Protein AF-A0A830HUG1-F1 (afdb_monomer)

Foldseek 3Di:
DDDDDDDDDDDPPDDDPPPPPPPPPPPPVPPPPVDPQDPDPVNVVVVVVVVVVVVVPPPPPPDDPPPDDDDPDDPPPDQDPDDPGVVNVVVVVVCVVVVVVVQVVVCVVVVDHPCVVVVHDDDPDPPPPD

Sequence (130 aa):
MPSVVAAPRGLPASSSLRAVSVARSSSRRHTRTRASADDGFMGKISKDTEKYKSATASNVTTGAPPGATVPPSQPAFRTARFGFVENAEVWNTRLGIIGFFSLLIVEGIANKPLLTLMGIEVGNGIDIGF

Secondary structure (DSSP, 8-state):
---------------------------------------SHHHHHHHHHHHHHHHHHS----PPPTTPPPPSS-------SSSS-HHHHHHHHHHHHHHHHHHHHHHHHHTS-HHHHTT-----------

Solvent-accessible surface area (backbone atoms only — not comparable to full-atom values): 9012 Å² total; per-residue (Å²): 136,87,85,84,85,83,84,84,88,75,82,81,86,72,89,76,84,75,77,78,74,77,73,79,73,77,74,73,76,71,79,76,70,88,64,75,88,52,91,45,74,69,47,49,53,52,54,50,51,53,53,52,54,55,56,71,66,56,73,79,71,73,71,70,59,96,88,60,84,73,73,96,59,79,80,83,79,73,76,60,91,72,77,88,24,75,70,51,49,54,50,52,52,54,51,50,55,53,48,53,54,50,50,53,53,52,28,66,74,65,75,44,62,64,51,54,76,71,72,42,86,78,83,85,71,77,88,74,90,122

pLDDT: mean 71.43, std 16.74, range [42.0, 97.5]

Organism: NCBI:txid41880

Structure (mmCIF, N/CA/C/O backbone):
data_AF-A0A830HUG1-F1
#
_entry.id   AF-A0A830HUG1-F1
#
loop_
_atom_site.group_PDB
_atom_site.id
_atom_site.type_symbol
_atom_site.label_atom_id
_atom_site.label_alt_id
_atom_site.label_comp_id
_atom_site.label_asym_id
_atom_site.label_entity_id
_atom_site.label_seq_id
_atom_site.pdbx_PDB_ins_code
_atom_site.Cartn_x
_atom_site.Cartn_y
_atom_site.Cartn_z
_atom_site.occupancy
_atom_site.B_iso_or_equiv
_atom_site.auth_seq_id
_atom_site.auth_comp_id
_atom_site.auth_asym_id
_atom_site.auth_atom_id
_atom_site.pdbx_PDB_model_num
ATOM 1 N N . MET A 1 1 ? 39.528 -5.592 -85.199 1.00 51.28 1 MET A N 1
ATOM 2 C CA . MET A 1 1 ? 39.906 -6.003 -83.831 1.00 51.28 1 MET A CA 1
ATOM 3 C C . MET A 1 1 ? 38.871 -5.441 -82.856 1.00 51.28 1 MET A C 1
ATOM 5 O O . MET A 1 1 ? 38.892 -4.234 -82.657 1.00 51.28 1 MET A O 1
ATOM 9 N N . PRO A 1 2 ? 37.917 -6.225 -82.321 1.00 50.25 2 PRO A N 1
ATOM 10 C CA . PRO A 1 2 ? 3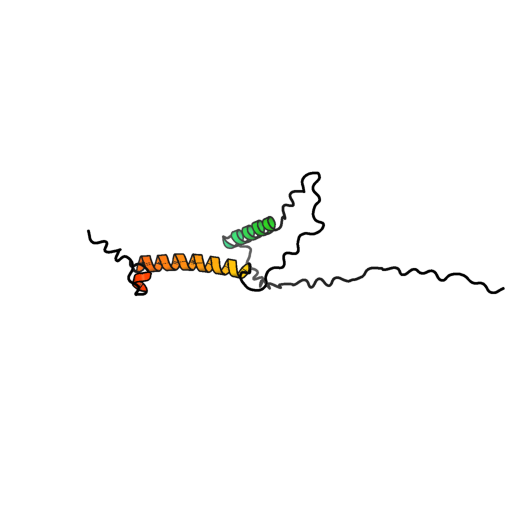7.014 -5.737 -81.277 1.00 50.25 2 PRO A CA 1
ATOM 11 C C . PRO A 1 2 ? 37.676 -5.863 -79.895 1.00 50.25 2 PRO A C 1
ATOM 13 O O . PRO A 1 2 ? 38.053 -6.954 -79.474 1.00 50.25 2 PRO A O 1
ATOM 16 N N . SER A 1 3 ? 37.840 -4.738 -79.197 1.00 53.16 3 SER A N 1
ATOM 17 C CA . SER A 1 3 ? 38.368 -4.676 -77.832 1.00 53.16 3 SER A CA 1
ATOM 18 C C . SER A 1 3 ? 37.279 -5.019 -76.812 1.00 53.16 3 SER A C 1
ATOM 20 O O . SER A 1 3 ? 36.332 -4.258 -76.616 1.00 53.16 3 SER A O 1
ATOM 22 N N . VAL A 1 4 ? 37.438 -6.154 -76.140 1.00 55.66 4 VAL A N 1
ATOM 23 C CA . VAL A 1 4 ? 36.833 -6.438 -74.831 1.00 55.66 4 VAL A CA 1
ATOM 24 C C . VAL A 1 4 ? 37.762 -5.842 -73.767 1.00 55.66 4 VAL A C 1
ATOM 26 O O . VAL A 1 4 ? 38.971 -5.904 -73.964 1.00 55.66 4 VAL A O 1
ATOM 29 N N . VAL A 1 5 ? 37.225 -5.290 -72.667 1.00 53.41 5 VAL A N 1
ATOM 30 C CA . VAL A 1 5 ? 37.662 -5.541 -71.267 1.00 53.41 5 VAL A CA 1
ATOM 31 C C . VAL A 1 5 ? 37.151 -4.457 -70.291 1.00 53.41 5 VAL A C 1
ATOM 33 O O . VAL A 1 5 ? 37.488 -3.284 -70.383 1.00 53.41 5 VAL A O 1
ATOM 36 N N . ALA A 1 6 ? 36.368 -4.953 -69.323 1.00 49.59 6 ALA A N 1
ATOM 37 C CA . ALA A 1 6 ? 36.169 -4.527 -67.930 1.00 49.59 6 ALA A CA 1
ATOM 38 C C . ALA A 1 6 ? 35.531 -3.162 -67.587 1.00 49.59 6 ALA A C 1
ATOM 40 O O . ALA A 1 6 ? 36.186 -2.129 -67.500 1.00 49.59 6 ALA A O 1
ATOM 41 N N . ALA A 1 7 ? 34.260 -3.225 -67.173 1.00 56.34 7 ALA A N 1
ATOM 42 C CA . ALA A 1 7 ? 33.659 -2.259 -66.255 1.00 56.34 7 ALA A CA 1
ATOM 43 C C . ALA A 1 7 ? 34.168 -2.509 -64.817 1.00 56.34 7 ALA A C 1
ATOM 45 O O . ALA A 1 7 ? 34.052 -3.642 -64.332 1.00 56.34 7 ALA A O 1
ATOM 46 N N . PRO A 1 8 ? 34.695 -1.503 -64.096 1.00 55.34 8 PRO A N 1
ATOM 47 C CA . PRO A 1 8 ? 35.024 -1.666 -62.689 1.00 55.34 8 PRO A CA 1
ATOM 48 C C . PRO A 1 8 ? 33.749 -1.673 -61.836 1.00 55.34 8 PRO A C 1
ATOM 50 O O . PRO A 1 8 ? 33.009 -0.695 -61.746 1.00 55.34 8 PRO A O 1
ATOM 53 N N . ARG A 1 9 ? 33.515 -2.813 -61.179 1.00 54.47 9 ARG A N 1
ATOM 54 C CA . ARG A 1 9 ? 32.618 -2.943 -60.030 1.00 54.47 9 ARG A CA 1
ATOM 55 C C . ARG A 1 9 ? 33.226 -2.180 -58.855 1.00 54.47 9 ARG A C 1
ATOM 57 O O . ARG A 1 9 ? 34.274 -2.567 -58.353 1.00 54.47 9 ARG A O 1
ATOM 64 N N . GLY A 1 10 ? 32.549 -1.135 -58.400 1.00 42.91 10 GLY A N 1
ATOM 65 C CA . GLY A 1 10 ? 32.930 -0.399 -57.200 1.00 42.91 10 GLY A CA 1
ATOM 66 C C . GLY A 1 10 ? 31.760 0.430 -56.698 1.00 42.91 10 GLY A C 1
ATOM 67 O O . GLY A 1 10 ? 31.624 1.589 -57.061 1.00 42.91 10 GLY A O 1
ATOM 68 N N . LEU A 1 11 ? 30.896 -0.186 -55.893 1.00 56.44 11 LEU A N 1
ATOM 69 C CA . LEU A 1 11 ? 29.943 0.520 -55.040 1.00 56.44 11 LEU A CA 1
ATOM 70 C C . LEU A 1 11 ? 30.717 1.043 -53.821 1.00 56.44 11 LEU A C 1
ATOM 72 O O . LEU A 1 11 ? 31.138 0.220 -53.005 1.00 56.44 11 LEU A O 1
ATOM 76 N N . PRO A 1 12 ? 30.906 2.360 -53.627 1.00 52.88 12 PRO A N 1
ATOM 77 C CA . PRO A 1 12 ? 31.220 2.862 -52.303 1.00 52.88 12 PRO A CA 1
ATOM 78 C C . PRO A 1 12 ? 29.936 2.827 -51.469 1.00 52.88 12 PRO A C 1
ATOM 80 O O . PRO A 1 12 ? 29.035 3.649 -51.624 1.00 52.88 12 PRO A O 1
ATOM 83 N N . ALA A 1 13 ? 29.855 1.845 -50.575 1.00 55.69 13 ALA A N 1
ATOM 84 C CA . ALA A 1 13 ? 28.956 1.893 -49.435 1.00 55.69 13 ALA A CA 1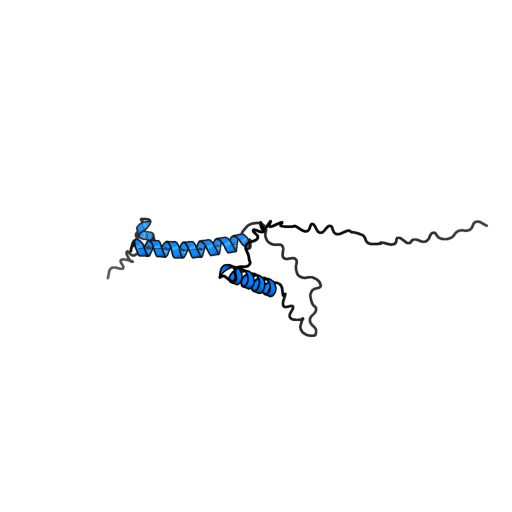
ATOM 85 C C . ALA A 1 13 ? 29.407 3.040 -48.513 1.00 55.69 13 ALA A C 1
ATOM 87 O O . ALA A 1 13 ? 30.242 2.846 -47.634 1.00 55.69 13 ALA A O 1
ATOM 88 N N . SER A 1 14 ? 28.881 4.247 -48.726 1.00 53.03 14 SER A N 1
ATOM 89 C CA . SER A 1 14 ? 29.076 5.389 -47.832 1.00 53.03 14 SER A CA 1
ATOM 90 C C . SER A 1 14 ? 27.763 5.755 -47.137 1.00 53.03 14 SER A C 1
ATOM 92 O O . SER A 1 14 ? 26.915 6.495 -47.622 1.00 53.03 14 SER A O 1
ATOM 94 N N . SER A 1 15 ? 27.599 5.154 -45.960 1.00 56.38 15 SER A N 1
ATOM 95 C CA . SER A 1 15 ? 27.250 5.847 -44.716 1.00 56.38 15 SER A CA 1
ATOM 96 C C . SER A 1 15 ? 26.495 7.182 -44.833 1.00 56.38 15 SER A C 1
ATOM 98 O O . SER A 1 15 ? 27.105 8.244 -44.938 1.00 56.38 15 SER A O 1
ATOM 100 N N . SER A 1 16 ? 25.175 7.138 -44.652 1.00 58.59 16 SER A N 1
ATOM 101 C CA . SER A 1 16 ? 24.425 8.212 -43.985 1.00 58.59 16 SER A CA 1
ATOM 102 C C . SER A 1 16 ? 23.055 7.696 -43.537 1.00 58.59 16 SER A C 1
ATOM 104 O O . SER A 1 16 ? 22.001 8.183 -43.942 1.00 58.59 16 SER A O 1
ATOM 106 N N . LEU A 1 17 ? 23.042 6.674 -42.675 1.00 50.12 17 LEU A N 1
ATOM 107 C CA . LEU A 1 17 ? 21.882 6.482 -41.808 1.00 50.12 17 LEU A CA 1
ATOM 108 C C . LEU A 1 17 ? 21.966 7.567 -40.741 1.00 50.12 17 LEU A C 1
ATOM 110 O O . LEU A 1 17 ? 22.580 7.406 -39.689 1.00 50.12 17 LEU A O 1
ATOM 114 N N . ARG A 1 18 ? 21.391 8.721 -41.076 1.00 47.12 18 ARG A N 1
ATOM 115 C CA . ARG A 1 18 ? 21.113 9.816 -40.158 1.00 47.12 18 ARG A CA 1
ATOM 116 C C . ARG A 1 18 ? 20.220 9.251 -39.057 1.00 47.12 18 ARG A C 1
ATOM 118 O O . ARG A 1 18 ? 19.008 9.153 -39.219 1.00 47.12 18 ARG A O 1
ATOM 125 N N . ALA A 1 19 ? 20.836 8.820 -37.960 1.00 45.91 19 ALA A N 1
ATOM 126 C CA . ALA A 1 19 ? 20.130 8.453 -36.750 1.00 45.91 19 ALA A CA 1
ATOM 127 C C . ALA A 1 19 ? 19.398 9.707 -36.265 1.00 45.91 19 ALA A C 1
ATOM 129 O O . ALA A 1 19 ? 19.995 10.623 -35.702 1.00 45.91 19 ALA A O 1
ATOM 130 N N . VAL A 1 20 ? 18.101 9.776 -36.555 1.00 50.34 20 VAL A N 1
ATOM 131 C CA . VAL A 1 20 ? 17.199 10.748 -35.950 1.00 50.34 20 VAL A CA 1
ATOM 132 C C . VAL A 1 20 ? 17.077 10.331 -34.491 1.00 50.34 20 VAL A C 1
ATOM 134 O O . VAL A 1 20 ? 16.223 9.527 -34.119 1.00 50.34 20 VAL A O 1
ATOM 137 N N . SER A 1 21 ? 17.978 10.839 -33.653 1.00 53.84 21 SER A N 1
ATOM 138 C CA . SER A 1 21 ? 17.734 10.886 -32.226 1.00 53.84 21 SER A CA 1
ATOM 139 C C . SER A 1 21 ? 16.538 11.810 -32.041 1.00 53.84 21 SER A C 1
ATOM 141 O O . SER A 1 21 ? 16.635 13.035 -32.076 1.00 53.84 21 SER A O 1
ATOM 143 N N . VAL A 1 22 ? 15.358 11.210 -31.883 1.00 53.84 22 VAL A N 1
ATOM 144 C CA . VAL A 1 22 ? 14.229 11.893 -31.265 1.00 53.84 22 VAL A CA 1
ATOM 145 C C . VAL A 1 22 ? 14.673 12.144 -29.831 1.00 53.84 22 VAL A C 1
ATOM 147 O O . VAL A 1 22 ? 14.457 11.328 -28.936 1.00 53.84 22 VAL A O 1
ATOM 150 N N . ALA A 1 23 ? 15.388 13.253 -29.633 1.00 50.06 23 ALA A N 1
ATOM 151 C CA . ALA A 1 23 ? 15.606 13.834 -28.333 1.00 50.06 23 ALA A CA 1
ATOM 152 C C . ALA A 1 23 ? 14.207 14.055 -27.776 1.00 50.06 23 ALA A C 1
ATOM 154 O O . ALA A 1 23 ? 13.482 14.963 -28.188 1.00 50.06 23 ALA A O 1
ATOM 155 N N . ARG A 1 24 ? 13.790 13.144 -26.896 1.00 48.97 24 ARG A N 1
ATOM 156 C CA . ARG A 1 24 ? 12.582 13.278 -26.104 1.00 48.97 24 ARG A CA 1
ATOM 157 C C . ARG A 1 24 ? 12.871 14.438 -25.163 1.00 48.97 24 ARG A C 1
ATOM 159 O O . ARG A 1 24 ? 13.320 14.259 -24.038 1.00 48.97 24 ARG A O 1
ATOM 166 N N . SER A 1 25 ? 12.698 15.644 -25.693 1.00 48.31 25 SER A N 1
ATOM 167 C CA . SER A 1 25 ? 12.668 16.876 -24.941 1.00 48.31 25 SER A CA 1
ATOM 168 C C . SER A 1 25 ? 11.437 16.759 -24.063 1.00 48.31 25 SER A C 1
ATOM 170 O O . SER A 1 25 ? 10.330 17.147 -24.437 1.00 48.31 25 SER A O 1
ATOM 172 N N . SER A 1 26 ? 11.607 16.142 -22.893 1.00 53.16 26 SER A N 1
ATOM 173 C CA . SER A 1 26 ? 10.748 16.431 -21.764 1.00 53.16 26 SER A CA 1
ATOM 174 C C . SER A 1 26 ? 11.036 17.886 -21.433 1.00 53.16 26 SER A C 1
ATOM 176 O O . SER A 1 26 ? 11.882 18.202 -20.594 1.00 53.16 26 SER A O 1
ATOM 178 N N . SER A 1 27 ? 10.373 18.770 -22.175 1.00 50.03 27 SER A N 1
ATOM 179 C CA . SER A 1 27 ? 10.229 20.175 -21.861 1.00 50.03 27 SER A CA 1
ATOM 180 C C . SER A 1 27 ? 9.460 20.225 -20.549 1.00 50.03 27 SER A C 1
ATOM 182 O O . SER A 1 27 ? 8.251 20.435 -20.492 1.00 50.03 27 SER A O 1
ATOM 184 N N . ARG A 1 28 ? 10.171 19.938 -19.456 1.00 52.81 28 ARG A N 1
ATOM 185 C CA . ARG A 1 28 ? 9.753 20.296 -18.119 1.00 52.81 28 ARG A CA 1
ATOM 186 C C . ARG A 1 28 ? 9.956 21.795 -18.100 1.00 52.81 28 ARG A C 1
ATOM 188 O O . ARG A 1 28 ? 11.032 22.293 -17.780 1.00 52.81 28 ARG A O 1
ATOM 195 N N . ARG A 1 29 ? 8.936 22.493 -18.597 1.00 42.00 29 ARG A N 1
ATOM 196 C CA . ARG A 1 29 ? 8.823 23.940 -18.567 1.00 42.00 29 ARG A CA 1
ATOM 197 C C . ARG A 1 29 ? 8.809 24.325 -17.095 1.00 42.00 29 ARG A C 1
ATOM 199 O O . ARG A 1 29 ? 7.756 24.454 -16.487 1.00 42.00 29 ARG A O 1
ATOM 206 N N . HIS A 1 30 ? 9.995 24.449 -16.510 1.00 44.09 30 HIS A N 1
ATOM 207 C CA . HIS A 1 30 ? 10.176 25.227 -15.308 1.00 44.09 30 HIS A CA 1
ATOM 208 C C . HIS A 1 30 ? 9.776 26.633 -15.721 1.00 44.09 30 HIS A C 1
ATOM 210 O O . HIS A 1 30 ? 10.493 27.310 -16.463 1.00 44.09 30 HIS A O 1
ATOM 216 N N . THR A 1 31 ? 8.587 27.049 -15.303 1.00 50.00 31 THR A N 1
ATOM 217 C CA . THR A 1 31 ? 8.278 28.462 -15.187 1.00 50.00 31 THR A CA 1
ATOM 218 C C . THR A 1 31 ? 9.365 29.028 -14.286 1.00 50.00 31 THR A C 1
ATOM 220 O O . THR A 1 31 ? 9.346 28.841 -13.073 1.00 50.00 31 THR A O 1
ATOM 223 N N . ARG A 1 32 ? 10.387 29.624 -14.908 1.00 46.34 32 ARG A N 1
ATOM 224 C CA . ARG A 1 32 ? 11.377 30.461 -14.243 1.00 46.34 32 ARG A CA 1
ATOM 225 C C . ARG A 1 32 ? 10.617 31.669 -13.720 1.00 46.34 32 ARG A C 1
ATOM 227 O O . ARG A 1 32 ? 10.601 32.723 -14.347 1.00 46.34 32 ARG A O 1
ATOM 234 N N . THR A 1 33 ? 9.964 31.516 -12.577 1.00 45.00 33 THR A N 1
ATOM 235 C CA . THR A 1 33 ? 9.812 32.647 -11.681 1.00 45.00 33 THR A CA 1
ATOM 236 C C . THR A 1 33 ? 11.239 33.045 -11.336 1.00 45.00 33 THR A C 1
ATOM 238 O O . THR A 1 33 ? 12.000 32.240 -10.799 1.00 45.00 33 THR A O 1
ATOM 241 N N . ARG A 1 34 ? 11.643 34.247 -11.750 1.00 44.50 34 ARG A N 1
ATOM 242 C CA . ARG A 1 34 ? 12.858 34.904 -11.266 1.00 44.50 34 ARG A CA 1
ATOM 243 C C . ARG A 1 34 ? 12.660 35.188 -9.774 1.00 44.50 34 ARG A C 1
ATOM 245 O O . ARG A 1 34 ? 12.404 36.317 -9.388 1.00 44.50 34 ARG A O 1
ATOM 252 N N . ALA A 1 35 ? 12.676 34.146 -8.958 1.00 45.78 35 ALA A N 1
ATOM 253 C CA . ALA A 1 35 ? 12.874 34.272 -7.535 1.00 45.78 35 ALA A CA 1
ATOM 254 C C . ALA A 1 35 ? 14.386 34.214 -7.363 1.00 45.78 35 ALA A C 1
ATOM 256 O O . ALA A 1 35 ? 15.025 33.251 -7.794 1.00 45.78 35 ALA A O 1
ATOM 257 N N . SER A 1 36 ? 14.952 35.312 -6.871 1.00 49.09 36 SER A N 1
ATOM 258 C CA . SER A 1 36 ? 16.320 35.386 -6.376 1.00 49.09 36 SER A CA 1
ATOM 259 C C . SER A 1 36 ? 16.677 34.078 -5.687 1.00 49.09 36 SER A C 1
ATOM 261 O O . SER A 1 36 ? 15.858 33.578 -4.924 1.00 49.09 36 SER A O 1
ATOM 263 N N . ALA A 1 37 ? 17.849 33.522 -5.998 1.00 56.59 37 ALA A N 1
ATOM 264 C CA . ALA A 1 37 ? 18.377 32.354 -5.312 1.00 56.59 37 ALA A CA 1
ATOM 265 C C . ALA A 1 37 ? 18.434 32.673 -3.815 1.00 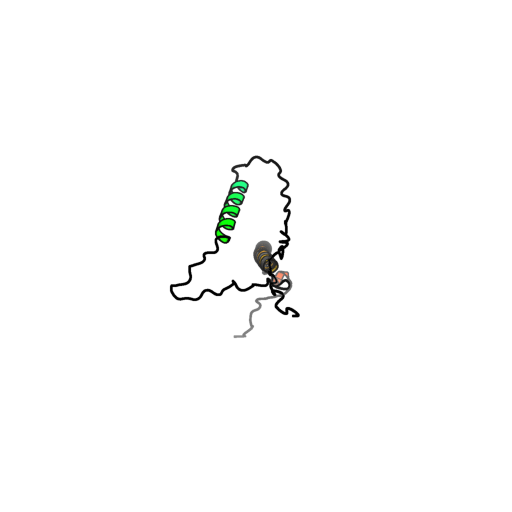56.59 37 ALA A C 1
ATOM 267 O O . ALA A 1 37 ? 19.3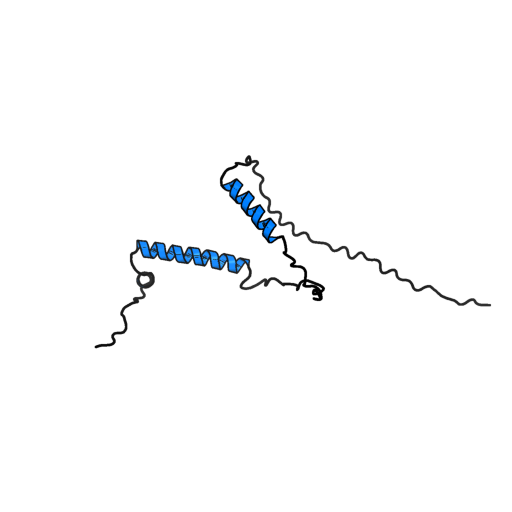73 33.308 -3.344 1.00 56.59 37 ALA A O 1
ATOM 268 N N . ASP A 1 38 ? 17.384 32.319 -3.086 1.00 55.62 38 ASP A N 1
ATOM 269 C CA . ASP A 1 38 ? 17.375 32.393 -1.650 1.00 55.62 38 ASP A CA 1
ATOM 270 C C . ASP A 1 38 ? 18.298 31.273 -1.175 1.00 55.62 38 ASP A C 1
ATOM 272 O O . ASP A 1 38 ? 18.091 30.092 -1.461 1.00 55.62 38 ASP A O 1
ATOM 276 N N . ASP A 1 39 ? 19.344 31.632 -0.435 1.00 64.19 39 ASP A N 1
ATOM 277 C CA . ASP A 1 39 ? 20.232 30.685 0.253 1.00 64.19 39 ASP A CA 1
ATOM 278 C C . ASP A 1 39 ? 19.517 29.937 1.408 1.00 64.19 39 ASP A C 1
ATOM 280 O O . ASP A 1 39 ? 20.136 29.434 2.351 1.00 64.19 39 ASP A O 1
ATOM 284 N N . GLY A 1 40 ? 18.186 29.857 1.338 1.00 72.38 40 GLY A N 1
ATOM 285 C CA . GLY A 1 40 ? 17.307 29.164 2.257 1.00 72.38 40 GLY A CA 1
ATOM 286 C C . GLY A 1 40 ? 17.337 27.645 2.091 1.00 72.38 40 GLY A C 1
ATOM 287 O O . GLY A 1 40 ? 18.031 27.062 1.253 1.00 72.38 40 GLY A O 1
ATOM 288 N N . PHE A 1 41 ? 16.551 26.976 2.933 1.00 74.75 41 PHE A N 1
ATOM 289 C CA . PHE A 1 41 ? 16.467 25.515 3.011 1.00 74.75 41 PHE A CA 1
ATOM 290 C C . PHE A 1 41 ? 16.127 24.859 1.658 1.00 74.75 41 PHE A C 1
ATOM 292 O O . PHE A 1 41 ? 16.741 23.858 1.293 1.00 74.75 41 PHE A O 1
ATOM 299 N N . MET A 1 42 ? 15.232 25.466 0.868 1.00 71.38 42 MET A N 1
ATOM 300 C CA . MET A 1 42 ? 14.862 24.970 -0.468 1.00 71.38 42 MET A CA 1
ATOM 301 C C . MET A 1 42 ? 16.009 25.066 -1.487 1.00 71.38 42 MET A C 1
ATOM 303 O O . MET A 1 42 ? 16.196 24.154 -2.300 1.00 71.38 42 MET A O 1
ATOM 307 N N . GLY A 1 43 ? 16.823 26.124 -1.414 1.00 79.62 43 GLY A N 1
ATOM 308 C CA . GLY A 1 43 ? 18.029 26.270 -2.229 1.00 79.62 43 GLY A CA 1
ATOM 309 C C . GLY A 1 43 ? 19.085 25.209 -1.905 1.00 79.62 43 GLY A C 1
ATOM 310 O O . GLY A 1 43 ? 19.720 24.673 -2.815 1.00 79.62 43 GLY A O 1
ATOM 311 N N . LYS A 1 44 ? 19.230 24.842 -0.623 1.00 79.56 44 LYS A N 1
ATOM 312 C CA . LYS A 1 44 ? 20.138 23.770 -0.171 1.00 79.56 44 LYS A CA 1
ATOM 313 C C . LYS A 1 44 ? 19.687 22.397 -0.667 1.00 79.56 44 LYS A C 1
ATOM 315 O O . LYS A 1 44 ? 20.478 21.717 -1.308 1.00 79.56 44 LYS A O 1
ATOM 320 N N . ILE A 1 45 ? 18.403 22.059 -0.504 1.00 81.69 45 ILE A N 1
ATOM 321 C CA . ILE A 1 45 ? 17.834 20.797 -1.013 1.00 81.69 45 ILE A CA 1
ATOM 322 C C . ILE A 1 45 ? 18.056 20.669 -2.518 1.00 81.69 45 ILE A C 1
ATOM 324 O O . ILE A 1 45 ? 18.460 19.615 -2.996 1.00 81.69 45 ILE A O 1
ATOM 328 N N . SER A 1 46 ? 17.836 21.747 -3.271 1.00 80.69 46 SER A N 1
ATOM 329 C CA . SER A 1 46 ? 18.032 21.734 -4.722 1.00 80.69 46 SER A CA 1
ATOM 330 C C . SER A 1 46 ? 19.497 21.459 -5.088 1.00 80.69 46 SER A C 1
ATOM 332 O O . SER A 1 46 ? 19.774 20.585 -5.911 1.00 80.69 46 SER A O 1
ATOM 334 N N . LYS A 1 47 ? 20.449 22.132 -4.425 1.00 79.56 47 LYS A N 1
ATOM 335 C CA . LYS A 1 47 ? 21.894 21.903 -4.615 1.00 79.56 47 LYS A CA 1
ATOM 336 C C . LYS A 1 47 ? 22.295 20.467 -4.249 1.00 79.56 47 LYS A C 1
ATOM 338 O O . LYS A 1 47 ? 23.035 19.831 -4.998 1.00 79.56 47 LYS A O 1
ATOM 343 N N . ASP A 1 48 ? 21.755 19.939 -3.155 1.00 79.75 48 ASP A N 1
ATOM 344 C CA . ASP A 1 48 ? 22.003 18.570 -2.705 1.00 79.75 48 ASP A CA 1
ATOM 345 C C . ASP A 1 48 ? 21.442 17.548 -3.702 1.00 79.75 48 ASP A C 1
ATOM 347 O O . ASP A 1 48 ? 22.147 16.622 -4.099 1.00 79.75 48 ASP A O 1
ATOM 351 N N . THR A 1 49 ? 20.218 17.746 -4.201 1.00 80.38 49 THR A N 1
ATOM 352 C CA . THR A 1 49 ? 19.631 16.854 -5.214 1.00 80.38 49 THR A CA 1
ATOM 353 C C . THR A 1 49 ? 20.450 16.809 -6.504 1.00 80.38 49 THR A C 1
ATOM 355 O O . THR A 1 49 ? 20.652 15.723 -7.046 1.00 80.38 49 THR A O 1
ATOM 358 N N . GLU A 1 50 ? 20.985 17.942 -6.973 1.00 78.12 50 GLU A N 1
ATOM 359 C CA . GLU A 1 50 ? 21.868 17.984 -8.149 1.00 78.12 50 GLU A CA 1
ATOM 360 C C . GLU A 1 50 ? 23.217 17.288 -7.886 1.00 78.12 50 GLU A C 1
ATOM 362 O O . GLU A 1 50 ? 23.739 16.579 -8.753 1.00 78.12 50 GLU A O 1
ATOM 367 N N . LYS A 1 51 ? 23.761 17.402 -6.667 1.00 77.06 51 LYS A N 1
ATOM 368 C CA . LYS A 1 51 ? 24.978 16.689 -6.245 1.00 77.06 51 LYS A CA 1
ATOM 369 C C . LYS A 1 51 ? 24.783 15.168 -6.247 1.00 77.06 51 LYS A C 1
ATOM 371 O O . LYS A 1 51 ? 25.633 14.443 -6.757 1.00 77.06 51 LYS A O 1
ATOM 376 N N . TYR A 1 52 ? 23.661 14.669 -5.728 1.00 67.38 52 TYR A N 1
ATOM 377 C CA . TYR A 1 52 ? 23.386 13.226 -5.719 1.00 67.38 52 TYR A CA 1
ATOM 378 C C . TYR A 1 52 ? 23.047 12.693 -7.115 1.00 67.38 52 TYR A C 1
ATOM 380 O O . TYR A 1 52 ? 23.509 11.623 -7.497 1.00 67.38 52 TYR A O 1
ATOM 388 N N . LYS A 1 53 ? 22.321 13.469 -7.923 1.00 72.88 53 LYS A N 1
ATOM 389 C CA . LYS A 1 53 ? 21.991 13.114 -9.308 1.00 72.88 53 LYS A CA 1
ATOM 390 C C . LYS A 1 53 ? 23.228 13.020 -10.206 1.00 72.88 53 LYS A C 1
ATOM 392 O O . LYS A 1 53 ? 23.292 12.139 -11.060 1.00 72.88 53 LYS A O 1
ATOM 397 N N . SER A 1 54 ? 24.212 13.899 -10.007 1.00 62.34 54 SER A N 1
ATOM 398 C CA . SER A 1 54 ? 25.491 13.842 -10.728 1.00 62.34 54 SER A CA 1
ATOM 399 C C . SER A 1 54 ? 26.377 12.675 -10.272 1.00 62.34 54 SER A C 1
ATOM 401 O O . SER A 1 54 ? 27.031 12.062 -11.112 1.00 62.34 54 SER A O 1
ATOM 403 N N . ALA A 1 55 ? 26.327 12.291 -8.991 1.00 61.12 55 ALA A N 1
ATOM 404 C CA . ALA A 1 55 ? 27.025 11.109 -8.474 1.00 61.12 55 ALA A CA 1
ATOM 405 C C . ALA A 1 55 ? 26.410 9.776 -8.952 1.00 61.12 55 ALA A C 1
ATOM 407 O O . ALA A 1 55 ? 27.132 8.825 -9.231 1.00 61.12 55 ALA A O 1
ATOM 408 N N . THR A 1 56 ? 25.086 9.695 -9.117 1.00 59.47 56 THR A N 1
ATOM 409 C CA . THR A 1 56 ? 24.427 8.504 -9.691 1.00 59.47 56 THR A CA 1
ATOM 410 C C . THR A 1 56 ? 24.726 8.333 -11.188 1.00 59.47 56 THR A C 1
ATOM 412 O O . THR A 1 56 ? 24.687 7.218 -11.700 1.00 59.47 56 THR A O 1
ATOM 415 N N . ALA A 1 57 ? 25.059 9.415 -11.900 1.00 56.28 57 ALA A N 1
ATOM 416 C CA . ALA A 1 57 ? 25.408 9.371 -13.321 1.00 56.28 57 ALA A CA 1
ATOM 417 C C . ALA A 1 57 ? 26.863 8.946 -13.596 1.00 56.28 57 ALA A C 1
ATOM 419 O O . ALA A 1 57 ? 27.175 8.564 -14.727 1.00 56.28 57 ALA A O 1
ATOM 420 N N . SER A 1 58 ? 27.758 8.980 -12.598 1.00 53.09 58 SER A N 1
ATOM 421 C CA . SER A 1 58 ? 29.096 8.407 -12.746 1.00 53.09 58 SER A CA 1
ATOM 422 C C . SER A 1 58 ? 28.997 6.893 -12.622 1.00 53.09 58 SER A C 1
ATOM 424 O O . SER A 1 58 ? 29.127 6.324 -11.542 1.00 53.09 58 SER A O 1
ATOM 426 N N . ASN A 1 59 ? 28.719 6.253 -13.752 1.00 56.62 59 ASN A N 1
ATOM 427 C CA . ASN A 1 59 ? 28.855 4.821 -13.953 1.00 56.62 59 ASN A CA 1
ATOM 428 C C . ASN A 1 59 ? 30.287 4.444 -13.536 1.00 56.62 59 ASN A C 1
ATOM 430 O O . ASN A 1 59 ? 31.233 4.690 -14.289 1.00 56.62 59 ASN A O 1
ATOM 434 N N . VAL A 1 60 ? 30.473 3.948 -12.307 1.00 56.00 60 VAL A N 1
ATOM 435 C CA . VAL A 1 60 ? 31.764 3.433 -11.845 1.00 56.00 60 VAL A CA 1
ATOM 436 C C . VAL A 1 60 ? 32.012 2.175 -12.659 1.00 56.00 60 VAL A C 1
ATOM 438 O O . VAL A 1 60 ? 31.627 1.069 -12.298 1.00 56.00 60 VAL A O 1
ATOM 441 N N . THR A 1 61 ? 32.616 2.376 -13.822 1.00 54.75 61 THR A N 1
ATOM 442 C CA . THR A 1 61 ? 33.186 1.305 -14.616 1.00 54.75 61 THR A CA 1
ATOM 443 C C . THR A 1 61 ? 34.454 0.926 -13.877 1.00 54.75 61 THR A C 1
ATOM 445 O O . THR A 1 61 ? 35.527 1.459 -14.151 1.00 54.75 61 THR A O 1
ATOM 448 N N . THR A 1 62 ? 34.327 0.074 -12.859 1.00 57.06 62 THR A N 1
ATOM 449 C CA . THR A 1 62 ? 35.478 -0.653 -12.335 1.00 57.06 62 THR A CA 1
ATOM 450 C C . THR A 1 62 ? 36.066 -1.368 -13.541 1.00 57.06 62 THR A C 1
ATOM 452 O O . THR A 1 62 ? 35.426 -2.256 -14.103 1.00 57.06 62 THR A O 1
ATOM 455 N N . GLY A 1 63 ? 37.209 -0.875 -14.026 1.00 65.81 63 GLY A N 1
ATOM 456 C CA . GLY A 1 63 ? 37.866 -1.433 -15.199 1.00 65.81 63 GLY A CA 1
ATOM 457 C C . GLY A 1 63 ? 37.988 -2.938 -15.017 1.00 65.81 63 GLY A C 1
ATOM 458 O O . GLY A 1 63 ? 38.333 -3.399 -13.926 1.00 65.81 63 GLY A O 1
ATOM 459 N N . ALA A 1 64 ? 37.624 -3.695 -16.049 1.00 67.38 64 ALA A N 1
ATOM 460 C CA . ALA A 1 64 ? 37.680 -5.143 -15.970 1.00 67.38 64 ALA A CA 1
ATOM 461 C C . ALA A 1 64 ? 39.100 -5.577 -15.559 1.00 67.38 64 ALA A C 1
ATOM 463 O O . ALA A 1 64 ? 40.075 -4.970 -16.019 1.00 67.38 64 ALA A O 1
ATOM 464 N N . PRO A 1 65 ? 39.236 -6.575 -14.668 1.00 76.69 65 PRO A N 1
ATOM 465 C CA . PRO A 1 65 ? 40.541 -7.029 -14.212 1.00 76.69 65 PRO A CA 1
ATOM 466 C C . PRO A 1 65 ? 41.410 -7.451 -15.412 1.00 76.69 65 PRO A C 1
ATOM 468 O O . PRO A 1 65 ? 40.865 -7.922 -16.417 1.00 76.69 65 PRO A O 1
ATOM 471 N N . PRO A 1 66 ? 42.746 -7.289 -15.341 1.00 74.25 66 PRO A N 1
ATOM 472 C CA . PRO A 1 66 ? 43.639 -7.611 -16.452 1.00 74.25 66 PRO A CA 1
ATOM 473 C C . PRO A 1 66 ? 43.398 -9.043 -16.955 1.00 74.25 66 PRO A C 1
ATOM 475 O O . PRO A 1 66 ? 43.554 -9.999 -16.201 1.00 74.25 66 PRO A O 1
ATOM 478 N N . GLY A 1 67 ? 42.986 -9.187 -18.219 1.00 73.50 67 GLY A N 1
ATOM 479 C CA . GLY A 1 67 ? 42.690 -10.482 -18.851 1.00 73.50 67 GLY A CA 1
ATOM 480 C C . GLY A 1 67 ? 41.205 -10.846 -18.983 1.00 73.50 67 GLY A C 1
ATOM 481 O O . GLY A 1 67 ? 40.894 -11.836 -19.641 1.00 73.50 67 GLY A O 1
ATOM 482 N N . ALA A 1 68 ? 40.278 -10.058 -18.428 1.00 74.81 68 ALA A N 1
ATOM 483 C CA . ALA A 1 68 ? 38.844 -10.263 -18.634 1.00 74.81 68 ALA A CA 1
ATOM 484 C C . ALA A 1 68 ? 38.357 -9.612 -19.942 1.00 74.81 68 ALA A C 1
ATOM 486 O O . ALA A 1 68 ? 38.599 -8.431 -20.200 1.00 74.81 68 ALA A O 1
ATOM 487 N N . THR A 1 69 ? 37.634 -10.372 -20.767 1.00 72.56 69 THR A N 1
ATOM 488 C CA . THR A 1 69 ? 36.955 -9.843 -21.954 1.00 72.56 69 THR A CA 1
ATOM 489 C C . THR A 1 69 ? 35.693 -9.102 -21.524 1.00 72.56 69 THR A C 1
ATOM 491 O O . THR A 1 69 ? 34.783 -9.666 -20.918 1.00 72.56 69 THR A O 1
ATOM 494 N N . VAL A 1 70 ? 35.640 -7.803 -21.811 1.00 74.31 70 VAL A N 1
ATOM 495 C CA . VAL A 1 70 ? 34.436 -7.001 -21.575 1.00 74.31 70 VAL A CA 1
ATOM 496 C C . VAL A 1 70 ? 33.422 -7.343 -22.668 1.00 74.31 70 VAL A C 1
ATOM 498 O O . VAL A 1 70 ? 33.803 -7.380 -23.843 1.00 74.31 70 VAL A O 1
ATOM 501 N N . PRO A 1 71 ? 32.144 -7.602 -22.333 1.00 75.69 71 PRO A N 1
ATOM 502 C CA . PRO A 1 71 ? 31.121 -7.797 -23.349 1.00 75.69 71 PRO A CA 1
ATOM 503 C C . PRO A 1 71 ? 31.060 -6.568 -24.276 1.00 75.69 71 PRO A C 1
ATOM 505 O O . PRO A 1 71 ? 31.127 -5.435 -23.797 1.00 75.69 71 PRO A O 1
ATOM 508 N N . PRO A 1 72 ? 30.913 -6.759 -25.599 1.00 73.25 72 PRO A N 1
ATOM 509 C CA . PRO A 1 72 ? 31.029 -5.683 -26.591 1.00 73.25 72 PRO A CA 1
ATOM 510 C C . PRO A 1 72 ? 29.934 -4.613 -26.473 1.00 73.25 72 PRO A C 1
ATOM 512 O O . PRO A 1 72 ? 30.043 -3.541 -27.063 1.00 73.25 72 PRO A O 1
ATOM 515 N N . SER A 1 73 ? 28.860 -4.898 -25.736 1.00 76.81 73 SER A N 1
ATOM 516 C CA . SER A 1 73 ? 27.783 -3.959 -25.461 1.00 76.81 73 SER A CA 1
ATOM 517 C C . SER A 1 73 ? 27.163 -4.265 -24.105 1.00 76.81 73 SER A C 1
ATOM 519 O O . SER A 1 73 ? 27.069 -5.426 -23.699 1.00 76.81 73 SER A O 1
ATOM 521 N N . GLN A 1 74 ? 26.723 -3.220 -23.408 1.00 76.25 74 GLN A N 1
ATOM 522 C CA . GLN A 1 74 ? 25.930 -3.378 -22.199 1.00 76.25 74 GLN A CA 1
ATOM 523 C C . GLN A 1 74 ? 24.602 -4.064 -22.566 1.00 76.25 74 GLN A C 1
ATOM 525 O O . GLN A 1 74 ? 24.001 -3.703 -23.582 1.00 76.25 74 GLN A O 1
ATOM 530 N N . PRO A 1 75 ? 24.132 -5.063 -21.794 1.00 75.44 75 PRO A N 1
ATOM 531 C CA . PRO A 1 75 ? 22.883 -5.741 -22.109 1.00 75.44 75 PRO A CA 1
ATOM 532 C C . PRO A 1 75 ? 21.742 -4.726 -22.184 1.00 75.44 75 PRO A C 1
ATOM 534 O O . PRO A 1 75 ? 21.598 -3.856 -21.323 1.00 75.44 75 PRO A O 1
ATOM 537 N N . ALA A 1 76 ? 20.929 -4.829 -23.235 1.00 73.25 76 ALA A N 1
ATOM 538 C CA . ALA A 1 76 ? 19.775 -3.966 -23.419 1.00 73.25 76 ALA A CA 1
ATOM 539 C C . ALA A 1 76 ? 18.705 -4.313 -22.373 1.00 73.25 76 ALA A C 1
ATOM 541 O O . ALA A 1 76 ? 17.838 -5.156 -22.610 1.00 73.25 76 ALA A O 1
ATOM 542 N N . PHE A 1 77 ? 18.759 -3.659 -21.212 1.00 68.69 77 PHE A N 1
ATOM 543 C CA . PHE A 1 77 ? 17.691 -3.710 -20.222 1.00 68.69 77 PHE A CA 1
ATOM 544 C C . PHE A 1 77 ? 16.443 -3.054 -20.818 1.00 68.69 77 PHE A C 1
ATOM 546 O O . PHE A 1 77 ? 16.307 -1.831 -20.859 1.00 68.69 77 PHE A O 1
ATOM 553 N N . ARG A 1 78 ? 15.519 -3.869 -21.333 1.00 69.12 78 ARG A N 1
ATOM 554 C CA . ARG A 1 78 ? 14.190 -3.388 -21.706 1.00 69.12 78 ARG A CA 1
ATOM 555 C C . ARG A 1 78 ? 13.414 -3.168 -20.417 1.00 69.12 78 ARG A C 1
ATOM 557 O O . ARG A 1 78 ? 12.983 -4.132 -19.796 1.00 69.12 78 ARG A O 1
ATOM 564 N N . THR A 1 79 ? 13.235 -1.912 -20.019 1.00 70.69 79 THR A N 1
ATOM 565 C CA . THR A 1 79 ? 12.332 -1.572 -18.916 1.00 70.69 79 THR A CA 1
ATOM 566 C C . THR A 1 79 ? 10.964 -2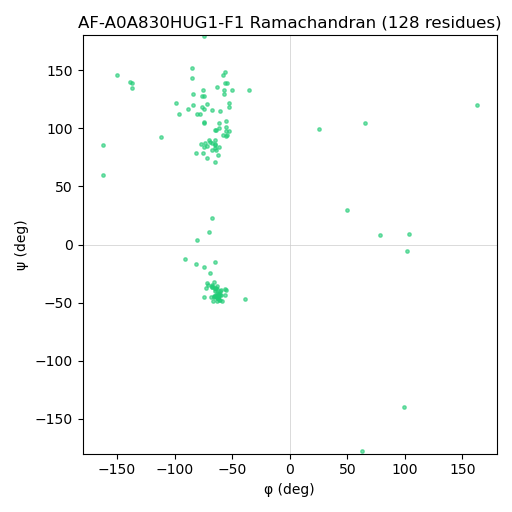.185 -19.201 1.00 70.69 79 THR A C 1
ATOM 568 O O . THR A 1 79 ? 10.364 -1.915 -20.249 1.00 70.69 79 THR A O 1
ATOM 571 N N . ALA A 1 80 ? 10.485 -3.038 -18.293 1.00 74.88 80 ALA A N 1
ATOM 572 C CA . ALA A 1 80 ? 9.137 -3.575 -18.374 1.00 74.88 80 ALA A CA 1
ATOM 573 C C . ALA A 1 80 ? 8.154 -2.399 -18.407 1.00 74.88 80 ALA A C 1
ATOM 575 O O . ALA A 1 80 ? 8.255 -1.464 -17.619 1.00 74.88 80 ALA A O 1
ATOM 576 N N . ARG A 1 81 ? 7.235 -2.398 -19.374 1.00 70.12 81 ARG A N 1
ATOM 577 C CA . ARG A 1 81 ? 6.274 -1.298 -19.560 1.00 70.12 81 ARG A CA 1
ATOM 578 C C . ARG A 1 81 ? 4.968 -1.525 -18.792 1.00 70.12 81 ARG A C 1
ATOM 580 O O . ARG A 1 81 ? 4.177 -0.596 -18.663 1.00 70.12 81 ARG A O 1
ATOM 587 N N . PHE A 1 82 ? 4.756 -2.741 -18.293 1.00 74.06 82 PHE A N 1
ATOM 588 C CA . PHE A 1 82 ? 3.536 -3.179 -17.622 1.00 74.06 82 PHE A CA 1
ATOM 589 C C . PHE A 1 82 ? 3.891 -4.011 -16.385 1.00 74.06 82 PHE A C 1
ATOM 591 O O . PHE A 1 82 ? 4.807 -4.829 -16.448 1.00 74.06 82 PHE A O 1
ATOM 598 N N . GLY A 1 83 ? 3.162 -3.802 -15.286 1.00 84.25 83 GLY A N 1
ATOM 599 C CA . GLY A 1 83 ? 3.383 -4.474 -14.001 1.00 84.25 83 GLY A CA 1
ATOM 600 C C . GLY A 1 83 ? 4.172 -3.621 -13.004 1.00 84.25 83 GLY A C 1
ATOM 601 O O . GLY A 1 83 ? 3.956 -2.410 -12.912 1.00 84.25 83 GLY A O 1
ATOM 602 N N . PHE A 1 84 ? 5.083 -4.259 -12.266 1.00 79.38 84 PHE A N 1
ATOM 603 C CA . PHE A 1 84 ? 6.013 -3.618 -11.331 1.00 79.38 84 PHE A CA 1
ATOM 604 C C . PHE A 1 84 ? 7.133 -2.919 -12.108 1.00 79.38 84 PHE A C 1
ATOM 606 O O . PHE A 1 84 ? 8.213 -3.448 -12.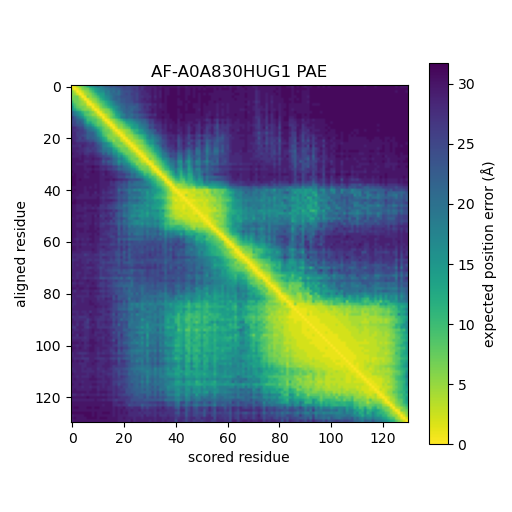337 1.00 79.38 84 PHE A O 1
ATOM 613 N N . VAL A 1 85 ? 6.807 -1.744 -12.635 1.00 86.31 85 VAL A N 1
ATOM 614 C CA . VAL A 1 85 ? 7.783 -0.825 -13.227 1.00 86.31 85 VAL A CA 1
ATOM 615 C C . VAL A 1 85 ? 8.371 0.020 -12.099 1.00 86.31 85 VAL A C 1
ATOM 617 O O . VAL A 1 85 ? 7.650 0.312 -11.151 1.00 86.31 85 VAL A O 1
ATOM 620 N N . GLU A 1 86 ? 9.607 0.501 -12.234 1.00 84.75 86 GLU A N 1
ATOM 621 C CA . GLU A 1 86 ? 10.287 1.385 -11.264 1.00 84.75 86 GLU A CA 1
ATOM 622 C C . GLU A 1 86 ? 9.350 2.440 -10.642 1.00 84.75 86 GLU A C 1
ATOM 624 O O . GLU A 1 86 ? 9.260 2.602 -9.429 1.00 84.75 86 GLU A O 1
ATOM 629 N N . ASN A 1 87 ? 8.550 3.118 -11.470 1.00 87.12 87 ASN A N 1
ATOM 630 C CA . ASN A 1 87 ? 7.586 4.100 -10.977 1.00 87.12 87 ASN A CA 1
ATOM 631 C C . ASN A 1 87 ? 6.530 3.471 -10.052 1.00 87.12 87 ASN A C 1
ATOM 633 O O . ASN A 1 87 ? 6.226 4.033 -9.003 1.00 87.12 87 ASN A O 1
ATOM 637 N N . ALA A 1 88 ? 5.954 2.334 -10.442 1.00 88.12 88 ALA A N 1
ATOM 638 C CA . ALA A 1 88 ? 4.957 1.629 -9.643 1.00 88.12 88 ALA A CA 1
ATOM 639 C C . ALA A 1 88 ? 5.544 1.139 -8.310 1.00 88.12 88 ALA A C 1
ATOM 641 O O . ALA A 1 88 ? 4.879 1.247 -7.283 1.00 88.12 88 ALA A O 1
ATOM 642 N N . GLU A 1 89 ? 6.794 0.677 -8.300 1.00 89.00 89 GLU A N 1
ATOM 643 C CA . GLU A 1 89 ? 7.493 0.233 -7.087 1.00 89.00 89 GLU A CA 1
ATOM 644 C C . GLU A 1 89 ? 7.743 1.389 -6.113 1.00 89.00 89 GLU A C 1
ATOM 646 O O . GLU A 1 89 ? 7.441 1.287 -4.918 1.00 89.00 89 GLU A O 1
ATOM 651 N N . VAL A 1 90 ? 8.210 2.529 -6.633 1.00 91.75 90 VAL A N 1
ATOM 652 C CA . VAL A 1 90 ? 8.430 3.748 -5.846 1.00 91.75 90 VAL A CA 1
ATOM 653 C C . VAL A 1 90 ? 7.118 4.246 -5.237 1.00 91.75 90 VAL A C 1
ATOM 655 O O . VAL A 1 90 ? 7.083 4.620 -4.063 1.00 91.75 90 VAL A O 1
ATOM 658 N N . TRP A 1 91 ? 6.026 4.246 -6.006 1.00 93.44 91 TRP A N 1
ATOM 659 C CA . TRP A 1 91 ? 4.717 4.667 -5.503 1.00 93.44 91 TRP A CA 1
ATOM 660 C C . TRP A 1 91 ? 4.147 3.692 -4.477 1.00 93.44 91 TRP A C 1
ATOM 662 O O . TRP A 1 91 ? 3.700 4.143 -3.424 1.00 93.44 91 TRP A O 1
ATOM 672 N N . ASN A 1 92 ? 4.214 2.384 -4.726 1.00 93.56 92 ASN A N 1
ATOM 673 C CA . ASN A 1 92 ? 3.728 1.380 -3.781 1.00 93.56 92 ASN A CA 1
ATOM 674 C C . ASN A 1 92 ? 4.476 1.470 -2.444 1.00 93.56 92 ASN A C 1
ATOM 676 O O . ASN A 1 92 ? 3.862 1.503 -1.384 1.00 93.56 92 ASN A O 1
ATOM 680 N N . THR A 1 93 ? 5.799 1.630 -2.489 1.00 94.38 93 THR A N 1
ATOM 681 C CA . THR A 1 93 ? 6.615 1.749 -1.274 1.00 94.38 93 THR A CA 1
ATOM 682 C C . THR A 1 93 ? 6.286 3.020 -0.487 1.00 94.38 93 THR A C 1
ATOM 684 O O . THR A 1 93 ? 6.107 2.968 0.728 1.00 94.38 93 THR A O 1
ATOM 687 N N . ARG A 1 94 ? 6.146 4.172 -1.161 1.00 95.62 94 ARG A N 1
ATOM 688 C CA . ARG A 1 94 ? 5.780 5.438 -0.498 1.00 95.62 94 ARG A CA 1
ATOM 689 C C . ARG A 1 94 ? 4.399 5.365 0.142 1.00 95.62 94 ARG A C 1
ATOM 691 O O . ARG A 1 94 ? 4.243 5.770 1.290 1.00 95.62 94 ARG A O 1
ATOM 698 N N . LEU A 1 95 ? 3.417 4.843 -0.592 1.00 96.19 95 LEU A N 1
ATOM 699 C CA . LEU A 1 95 ? 2.058 4.667 -0.087 1.00 96.19 95 LEU A CA 1
ATOM 700 C C . LEU A 1 95 ? 2.013 3.650 1.056 1.00 96.19 95 LEU A C 1
ATOM 702 O O . LEU A 1 95 ? 1.312 3.889 2.030 1.00 96.19 95 LEU A O 1
ATOM 706 N N . GLY A 1 96 ? 2.800 2.575 0.983 1.00 96.44 96 GLY A N 1
ATOM 707 C CA . GLY A 1 96 ? 2.916 1.578 2.044 1.00 96.44 96 GLY A CA 1
ATOM 708 C C . GLY A 1 96 ? 3.458 2.167 3.346 1.00 96.44 96 GLY A C 1
ATOM 709 O O . GLY A 1 96 ? 2.849 1.985 4.396 1.00 96.44 96 GLY A O 1
ATOM 710 N N . ILE A 1 97 ? 4.549 2.941 3.281 1.00 97.38 97 ILE A N 1
ATOM 711 C CA . ILE A 1 97 ? 5.130 3.601 4.462 1.00 97.38 97 ILE A CA 1
ATOM 712 C C . ILE A 1 97 ? 4.142 4.610 5.060 1.00 97.38 97 ILE A C 1
ATOM 714 O O . ILE A 1 97 ? 3.885 4.584 6.262 1.00 97.38 97 ILE A O 1
ATOM 718 N N . ILE A 1 98 ? 3.552 5.477 4.229 1.00 97.50 98 ILE A N 1
ATOM 719 C CA . ILE A 1 98 ? 2.571 6.473 4.691 1.00 97.50 98 ILE A CA 1
ATOM 720 C C . ILE A 1 98 ? 1.343 5.779 5.290 1.00 97.50 98 ILE A C 1
ATOM 722 O O . ILE A 1 98 ? 0.867 6.187 6.348 1.00 97.50 98 ILE A O 1
ATOM 726 N N . GLY A 1 99 ? 0.851 4.721 4.646 1.00 96.50 99 GLY A N 1
ATOM 727 C CA . GLY A 1 99 ? -0.278 3.927 5.116 1.00 96.50 99 GLY A CA 1
ATOM 728 C C . GLY A 1 99 ? -0.005 3.299 6.478 1.00 96.50 99 GLY A C 1
ATOM 729 O O . GLY A 1 99 ? -0.809 3.462 7.389 1.00 96.50 99 GLY A O 1
ATOM 730 N N . PHE A 1 100 ? 1.158 2.670 6.655 1.00 96.06 100 PHE A N 1
ATOM 731 C CA . PHE A 1 100 ? 1.546 2.059 7.925 1.00 96.06 100 PHE A CA 1
ATOM 732 C C . PHE A 1 100 ? 1.574 3.072 9.078 1.00 96.06 100 PHE A C 1
ATOM 734 O O . PHE A 1 100 ? 0.950 2.847 10.113 1.00 96.06 100 PHE A O 1
ATOM 741 N N . PHE A 1 101 ? 2.220 4.225 8.890 1.00 96.81 101 PHE A N 1
ATOM 742 C CA . PHE A 1 101 ? 2.251 5.253 9.933 1.00 96.81 101 PHE A CA 1
ATOM 743 C C . PHE A 1 101 ? 0.881 5.890 10.180 1.00 96.81 101 PHE A C 1
ATOM 745 O O . PHE A 1 101 ? 0.550 6.196 11.322 1.00 96.81 101 PHE A O 1
ATOM 752 N N . SER A 1 102 ? 0.059 6.049 9.142 1.00 95.69 102 SER A N 1
ATOM 753 C CA . SER A 1 102 ? -1.309 6.559 9.297 1.00 95.69 102 SER A CA 1
ATOM 754 C C . SER A 1 102 ? -2.164 5.615 10.144 1.00 95.69 102 SER A C 1
ATOM 756 O O . SER A 1 102 ? -2.897 6.071 11.017 1.00 95.69 102 SER A O 1
ATOM 758 N N . LEU A 1 103 ? -2.031 4.302 9.931 1.00 94.44 103 LEU A N 1
ATOM 759 C CA . LEU A 1 103 ? -2.709 3.284 10.730 1.00 94.44 103 LEU A CA 1
ATOM 760 C C . LEU A 1 103 ? -2.267 3.326 12.199 1.00 94.44 103 LEU A C 1
ATOM 762 O O . LEU A 1 103 ? -3.125 3.341 13.077 1.00 94.44 103 LEU A O 1
ATOM 766 N N . LEU A 1 104 ? -0.961 3.448 12.468 1.00 93.69 104 LEU A N 1
ATOM 767 C CA . LEU A 1 104 ? -0.444 3.595 13.837 1.00 93.69 104 LEU A CA 1
ATOM 768 C C . LEU A 1 104 ? -0.989 4.843 14.543 1.00 93.69 104 LEU A C 1
ATOM 770 O O . LEU A 1 104 ? -1.303 4.796 15.730 1.00 93.69 104 LEU A O 1
ATOM 774 N N . ILE A 1 105 ? -1.122 5.961 13.825 1.00 95.94 105 ILE A N 1
ATOM 775 C CA . ILE A 1 105 ? -1.684 7.195 14.389 1.00 95.94 105 ILE A CA 1
ATOM 776 C C . ILE A 1 105 ? -3.162 6.997 14.750 1.00 95.94 105 ILE A C 1
ATOM 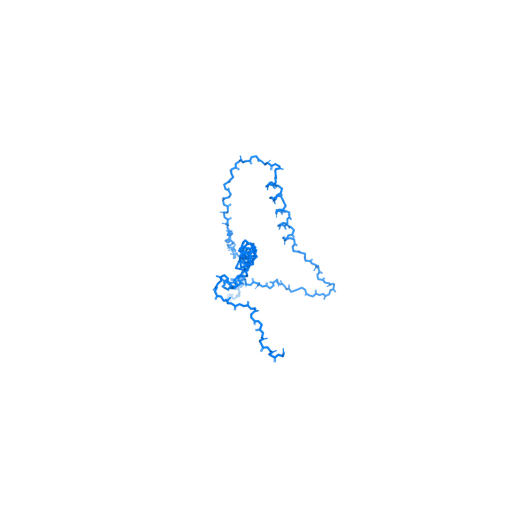778 O O . ILE A 1 105 ? -3.584 7.393 15.835 1.00 95.94 105 ILE A O 1
ATOM 782 N N . VAL A 1 106 ? -3.947 6.369 13.870 1.00 94.88 106 VAL A N 1
ATOM 783 C CA . VAL A 1 106 ? -5.368 6.081 14.129 1.00 94.88 106 VAL A CA 1
ATOM 784 C C . VAL A 1 106 ? -5.530 5.147 15.326 1.00 94.88 106 VAL A C 1
ATOM 786 O O . VAL A 1 106 ? -6.344 5.425 16.206 1.00 94.88 106 VAL A O 1
ATOM 789 N N . GLU A 1 107 ? -4.734 4.081 15.393 1.00 93.31 107 GLU A N 1
ATOM 790 C CA . GLU A 1 107 ? -4.715 3.153 16.527 1.00 93.31 107 GLU A CA 1
ATOM 791 C C . GLU A 1 107 ? -4.342 3.863 17.836 1.00 93.31 107 GLU A C 1
ATOM 793 O O . GLU A 1 107 ? -5.019 3.678 18.847 1.00 93.31 107 GLU A O 1
ATOM 798 N N . GLY A 1 108 ? -3.337 4.745 17.808 1.00 93.94 108 GLY A N 1
ATOM 799 C CA . GLY A 1 108 ? -2.923 5.531 18.971 1.00 93.94 108 GLY A CA 1
ATOM 800 C C . GLY A 1 108 ? -4.001 6.493 19.486 1.00 93.94 108 GLY A C 1
ATOM 801 O O . GLY A 1 108 ? -4.139 6.670 20.693 1.00 93.94 108 GLY A O 1
ATOM 802 N N . ILE A 1 109 ? -4.804 7.089 18.598 1.00 95.56 109 ILE A N 1
ATOM 803 C CA . ILE A 1 109 ? -5.923 7.960 18.999 1.00 95.56 109 ILE A CA 1
ATOM 804 C C . ILE A 1 109 ? -7.089 7.125 19.545 1.00 95.56 109 ILE A C 1
ATOM 806 O O . ILE A 1 109 ? -7.672 7.460 20.577 1.00 95.56 109 ILE A O 1
ATOM 810 N N . ALA A 1 110 ? -7.433 6.032 18.864 1.00 92.50 110 ALA A N 1
ATOM 811 C CA . ALA A 1 110 ? -8.559 5.180 19.232 1.00 92.50 110 ALA A CA 1
ATOM 812 C C . ALA A 1 110 ? -8.284 4.304 20.467 1.00 92.50 110 ALA A C 1
ATOM 814 O O . ALA A 1 110 ? -9.236 3.819 21.081 1.00 92.50 110 ALA A O 1
ATOM 815 N N . ASN A 1 111 ? -7.007 4.091 20.821 1.00 90.94 111 ASN A N 1
ATOM 816 C CA . ASN A 1 111 ? -6.545 3.175 21.874 1.00 90.94 111 ASN A CA 1
ATOM 817 C C . ASN A 1 111 ? -7.163 1.769 21.759 1.00 90.94 111 ASN A C 1
ATOM 819 O O . ASN A 1 111 ? -7.402 1.082 22.752 1.00 90.94 111 ASN A O 1
ATOM 823 N N . LYS A 1 112 ? -7.472 1.359 20.529 1.00 89.94 112 LYS A N 1
ATOM 824 C CA . LYS A 1 112 ? -8.084 0.079 20.181 1.00 89.94 112 LYS A CA 1
ATOM 825 C C . LYS A 1 112 ? -7.363 -0.458 18.950 1.00 89.94 112 LYS A C 1
ATOM 827 O O . LYS A 1 112 ? -7.186 0.315 18.004 1.00 89.94 112 LYS A O 1
ATOM 832 N N . PRO A 1 113 ? -6.997 -1.749 18.924 1.00 89.38 113 PRO A N 1
ATOM 833 C CA . PRO A 1 113 ? -6.382 -2.339 17.746 1.00 89.38 113 PRO A CA 1
ATOM 834 C C . PRO A 1 113 ? -7.279 -2.207 16.510 1.00 89.38 113 PRO A C 1
ATOM 836 O O . PRO A 1 113 ? -8.510 -2.285 16.584 1.00 89.38 113 PRO A O 1
ATOM 839 N N . LEU A 1 114 ? -6.640 -2.033 15.351 1.00 90.06 114 LEU A N 1
ATOM 840 C CA . LEU A 1 114 ? -7.300 -1.753 14.069 1.00 90.06 114 LEU A CA 1
ATOM 841 C C . LEU 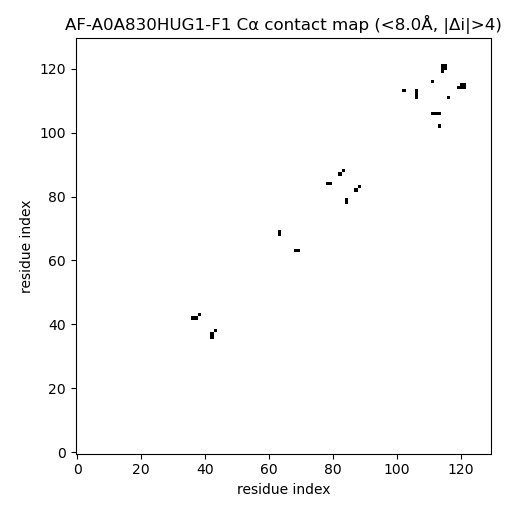A 1 114 ? -8.341 -2.808 13.689 1.00 90.06 114 LEU A C 1
ATOM 843 O O . LEU A 1 114 ? -9.398 -2.479 13.160 1.00 90.06 114 LEU A O 1
ATOM 847 N N . LEU A 1 115 ? -8.057 -4.078 13.978 1.00 90.31 115 LEU A N 1
ATOM 848 C CA . LEU A 1 115 ? -8.946 -5.193 13.650 1.00 90.31 115 LEU A CA 1
ATOM 849 C C . LEU A 1 115 ? -10.266 -5.093 14.427 1.00 90.31 115 LEU A C 1
ATOM 851 O O . LEU A 1 115 ? -11.332 -5.248 13.836 1.00 90.31 115 LEU A O 1
ATOM 855 N N . THR A 1 116 ? -10.204 -4.698 15.700 1.00 87.31 116 THR A N 1
ATOM 856 C CA . THR A 1 116 ? -11.391 -4.455 16.529 1.00 87.31 116 THR A CA 1
ATOM 857 C C . THR A 1 116 ? -12.186 -3.246 16.037 1.00 87.31 116 THR A C 1
ATOM 859 O O . THR A 1 116 ? -13.414 -3.278 16.061 1.00 87.31 116 THR A O 1
ATOM 862 N N . LEU A 1 117 ? -11.519 -2.200 15.532 1.00 87.38 117 LEU A N 1
ATOM 863 C CA . LEU A 1 117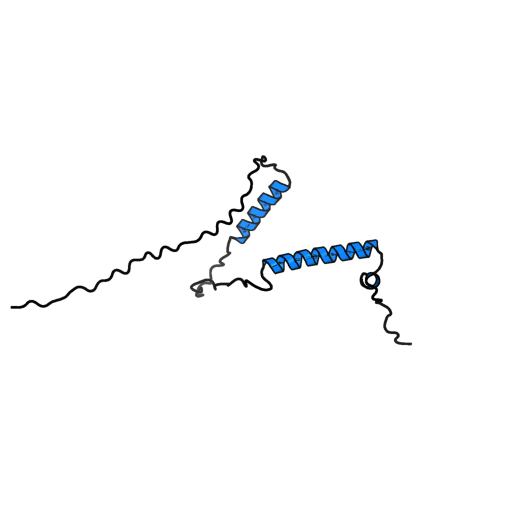 ? -12.201 -1.070 14.880 1.00 87.38 117 LEU A CA 1
ATOM 864 C C . LEU A 1 117 ? -12.899 -1.484 13.576 1.00 87.38 117 LEU A C 1
ATOM 866 O O . LEU A 1 117 ? -13.952 -0.947 13.248 1.00 87.38 117 LEU A O 1
ATOM 870 N N . MET A 1 118 ? -12.342 -2.463 12.864 1.00 89.06 118 MET A N 1
ATOM 871 C CA . MET A 1 118 ? -12.932 -3.066 11.664 1.00 89.06 118 MET A CA 1
ATOM 872 C C . MET A 1 118 ? -14.013 -4.117 11.985 1.00 89.06 118 MET A C 1
ATOM 874 O O . MET A 1 118 ? -14.531 -4.753 11.070 1.00 89.06 118 MET A O 1
ATOM 878 N N . GLY A 1 119 ? -14.364 -4.310 13.263 1.00 87.88 119 GLY A N 1
ATOM 879 C CA . GLY A 1 119 ? -15.392 -5.259 13.706 1.00 87.88 119 GLY A CA 1
ATOM 880 C C . GLY A 1 119 ? -14.942 -6.721 13.741 1.00 87.88 119 GLY A C 1
ATOM 881 O O . GLY A 1 119 ? -15.768 -7.606 13.948 1.00 87.88 119 GLY A O 1
ATOM 882 N N . ILE A 1 120 ? -13.649 -6.986 13.548 1.00 89.75 120 ILE A N 1
ATOM 883 C CA . ILE A 1 120 ? -13.062 -8.318 13.679 1.00 89.75 120 ILE A CA 1
ATOM 884 C C . ILE A 1 120 ? -12.472 -8.412 15.084 1.00 89.75 120 ILE A C 1
ATOM 886 O O . ILE A 1 120 ? -11.507 -7.724 15.420 1.00 89.75 120 ILE A O 1
ATOM 890 N N . GLU A 1 121 ? -13.066 -9.250 15.923 1.00 85.94 121 GLU A N 1
ATOM 891 C CA . GLU A 1 121 ? -12.536 -9.511 17.257 1.00 85.94 121 GLU A CA 1
ATOM 892 C C . GLU A 1 121 ? -11.326 -10.451 17.152 1.00 85.94 121 GLU A C 1
ATOM 894 O O . GLU A 1 121 ? -11.377 -11.489 16.490 1.00 85.94 121 GLU A O 1
ATOM 899 N N . VAL A 1 122 ? -10.202 -10.055 17.749 1.00 82.50 122 VAL A N 1
ATOM 900 C CA . VAL A 1 122 ? -8.924 -10.775 17.672 1.00 82.50 122 VAL A CA 1
ATOM 901 C C . VAL A 1 122 ? -8.290 -10.750 19.056 1.00 82.50 122 VAL A C 1
ATOM 903 O O . VAL A 1 122 ? -8.340 -9.724 19.728 1.00 82.50 122 VAL A O 1
ATOM 906 N N . GLY A 1 123 ? -7.679 -11.861 19.476 1.00 76.56 123 GLY A N 1
ATOM 907 C CA . GLY A 1 123 ? -7.024 -11.959 20.785 1.00 76.56 123 GLY A CA 1
ATOM 908 C C . GLY A 1 123 ? -7.800 -12.736 21.850 1.00 76.56 123 GLY A C 1
ATOM 909 O O . GLY A 1 123 ? -7.339 -12.789 22.984 1.00 76.56 123 GLY A O 1
ATOM 910 N N . ASN A 1 124 ? -8.893 -13.422 21.495 1.00 77.06 124 ASN A N 1
ATOM 911 C CA . ASN A 1 124 ? -9.648 -14.285 22.424 1.00 77.06 124 ASN A CA 1
ATOM 912 C C . ASN A 1 124 ? -8.902 -15.580 22.823 1.00 77.06 124 ASN A C 1
ATOM 914 O O . ASN A 1 124 ? -9.483 -16.458 23.452 1.00 77.06 124 ASN A O 1
ATOM 918 N N . GLY A 1 125 ? -7.612 -15.694 22.485 1.00 77.62 125 GLY A N 1
ATOM 919 C CA . GLY A 1 125 ? -6.782 -16.857 22.782 1.00 77.62 125 GLY A CA 1
ATOM 920 C C . GLY A 1 125 ? -7.266 -18.143 22.106 1.00 77.62 125 GLY A C 1
ATOM 921 O O . GLY A 1 125 ? -8.222 -18.160 21.334 1.00 77.62 125 GLY A O 1
ATOM 922 N N . ILE A 1 126 ? -6.560 -19.233 22.392 1.00 76.62 126 ILE A N 1
ATOM 923 C CA . ILE A 1 126 ? -7.106 -20.582 22.258 1.00 76.62 126 ILE A CA 1
ATOM 924 C C . ILE A 1 126 ? -7.530 -20.963 23.675 1.00 76.62 126 ILE A C 1
ATOM 926 O O . ILE A 1 126 ? -6.686 -20.941 24.570 1.00 76.62 126 ILE A O 1
ATOM 930 N N . ASP A 1 127 ? -8.807 -21.284 23.882 1.00 70.38 127 ASP A N 1
ATOM 931 C CA . ASP A 1 127 ? -9.303 -21.863 25.136 1.00 70.38 127 ASP A CA 1
ATOM 932 C C . ASP A 1 127 ? -8.815 -23.316 25.238 1.00 70.38 127 ASP A C 1
ATOM 934 O O . ASP A 1 127 ? -9.517 -24.282 24.937 1.00 70.38 127 ASP A O 1
ATOM 938 N N . ILE A 1 128 ? -7.528 -23.471 25.539 1.00 75.88 128 ILE A N 1
ATOM 939 C CA . ILE A 1 128 ? -6.930 -24.753 25.892 1.00 75.88 128 ILE A CA 1
ATOM 940 C C . ILE A 1 128 ? -7.246 -24.992 27.366 1.00 75.88 128 ILE A C 1
ATOM 942 O O . ILE A 1 128 ? -6.435 -24.700 28.232 1.00 75.88 128 ILE A O 1
ATOM 946 N N . GLY A 1 129 ? -8.475 -25.433 27.636 1.00 68.06 129 GLY A N 1
ATOM 947 C CA . GLY A 1 129 ? -9.012 -25.607 28.984 1.00 68.06 129 GLY A CA 1
ATOM 948 C C . GLY A 1 129 ? -8.151 -26.502 29.880 1.00 68.06 129 GLY A C 1
ATOM 949 O O . GLY A 1 129 ? -8.325 -27.723 29.893 1.00 68.06 129 GLY A O 1
ATOM 950 N N . PHE A 1 130 ? -7.264 -25.879 30.654 1.00 55.72 130 PHE A N 1
ATOM 951 C CA . PHE A 1 130 ? -6.596 -26.456 31.817 1.00 55.72 130 PHE A CA 1
ATOM 952 C C . PHE A 1 130 ? -6.860 -25.580 33.039 1.00 55.72 130 PHE A C 1
ATOM 954 O O . PHE A 1 130 ? -6.749 -24.339 32.905 1.00 55.72 130 PHE A O 1
#

Mean predicted aligned error: 19.53 Å

Radius of gyration: 32.15 Å; Cα contacts (8 Å, |Δi|>4): 19; chains: 1; bounding box: 59×62×116 Å